Protein AF-A0A9Q1BW74-F1 (afdb_monomer)

Organism: Holothuria leucospilota (NCBI:txid206669)

Foldseek 3Di:
DPPVLVVLLLVLQCVLCVVLVHDSPDGLVNSQVVVVVVCVVPDPDDDDSVVGRDHSVVSSVVSVVVVVVVCVVVVQDPVNVVVVVPD

Structure (mmCIF, N/CA/C/O backbone):
data_AF-A0A9Q1BW74-F1
#
_entry.id   AF-A0A9Q1BW74-F1
#
loop_
_atom_site.group_PDB
_atom_site.id
_atom_site.type_symbol
_atom_site.label_atom_id
_atom_site.label_alt_id
_atom_site.label_comp_id
_atom_site.label_asym_id
_atom_site.label_entity_id
_atom_site.label_seq_id
_atom_site.pdbx_PDB_ins_code
_atom_site.Cartn_x
_atom_site.Cartn_y
_atom_site.Cartn_z
_atom_site.occupancy
_atom_site.B_iso_or_equiv
_atom_site.auth_seq_id
_atom_site.auth_comp_id
_atom_site.auth_asym_id
_atom_site.auth_atom_id
_atom_site.pdbx_PDB_model_num
ATOM 1 N N . MET A 1 1 ? 21.399 -0.882 -5.982 1.00 52.78 1 MET A N 1
ATOM 2 C CA . MET A 1 1 ? 20.389 -1.645 -5.206 1.00 52.78 1 MET A CA 1
ATOM 3 C C . MET A 1 1 ? 19.438 -0.790 -4.352 1.00 52.78 1 MET A C 1
ATOM 5 O O . MET A 1 1 ? 18.231 -0.931 -4.511 1.00 52.78 1 MET A O 1
ATOM 9 N N . GLU A 1 2 ? 19.908 0.068 -3.436 1.00 61.06 2 GLU A N 1
ATOM 10 C CA . GLU A 1 2 ? 18.999 0.722 -2.467 1.00 61.06 2 GLU A CA 1
ATOM 11 C C . GLU A 1 2 ? 18.172 1.869 -3.068 1.00 61.06 2 GLU A C 1
ATOM 13 O O . GLU A 1 2 ? 16.986 1.979 -2.771 1.00 61.06 2 GLU A O 1
ATOM 18 N N . ASP A 1 3 ? 18.743 2.674 -3.971 1.00 76.00 3 ASP A N 1
ATOM 19 C CA . ASP A 1 3 ? 18.139 3.956 -4.357 1.00 76.00 3 ASP A CA 1
ATOM 20 C C . ASP A 1 3 ? 16.821 3.830 -5.162 1.00 76.00 3 ASP A C 1
ATOM 22 O O . ASP A 1 3 ? 15.831 4.515 -4.901 1.00 76.00 3 ASP A O 1
ATOM 26 N N . LEU A 1 4 ? 16.745 2.912 -6.128 1.00 77.19 4 LEU A N 1
ATOM 27 C CA . LEU A 1 4 ? 15.530 2.755 -6.934 1.00 77.19 4 LEU A CA 1
ATOM 28 C C . LEU A 1 4 ? 14.394 2.093 -6.142 1.00 77.19 4 LEU A C 1
ATOM 30 O O . LEU A 1 4 ? 13.235 2.511 -6.231 1.00 77.19 4 LEU A O 1
ATOM 34 N N . GLN A 1 5 ? 14.727 1.089 -5.327 1.00 73.06 5 GLN A N 1
ATOM 35 C CA . GLN A 1 5 ? 13.759 0.449 -4.441 1.00 73.06 5 GLN A CA 1
ATOM 36 C C . GLN A 1 5 ? 13.243 1.421 -3.379 1.00 73.06 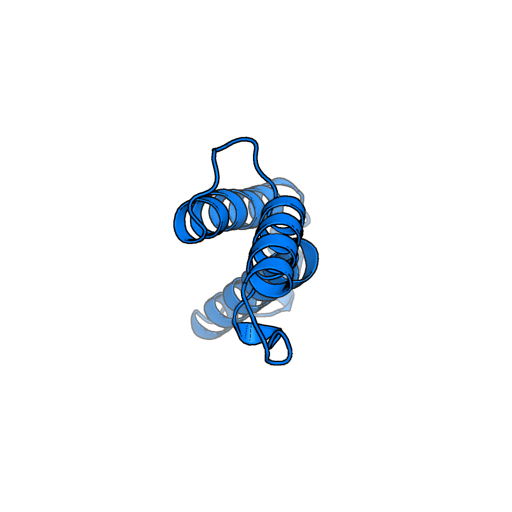5 GLN A C 1
ATOM 38 O O . GLN A 1 5 ? 12.050 1.386 -3.067 1.00 73.06 5 GLN A O 1
ATOM 43 N N . TRP A 1 6 ? 14.096 2.312 -2.859 1.00 76.25 6 TRP A N 1
ATOM 44 C CA . TRP A 1 6 ? 13.673 3.369 -1.941 1.00 76.25 6 TRP A CA 1
ATOM 45 C C . TRP A 1 6 ? 12.685 4.317 -2.626 1.00 76.25 6 TRP A C 1
ATOM 47 O O . TRP A 1 6 ? 11.609 4.533 -2.079 1.00 76.25 6 TRP A O 1
ATOM 57 N N . LYS A 1 7 ? 12.973 4.792 -3.846 1.00 84.94 7 LYS A N 1
ATOM 58 C CA . LYS A 1 7 ? 12.090 5.710 -4.594 1.00 84.94 7 LYS A CA 1
ATOM 59 C C . LYS A 1 7 ? 10.721 5.103 -4.884 1.00 84.94 7 LYS A C 1
ATOM 61 O O . LYS A 1 7 ? 9.698 5.741 -4.634 1.00 84.94 7 LYS A O 1
ATOM 66 N N . ILE A 1 8 ? 10.685 3.856 -5.362 1.00 85.62 8 ILE A N 1
ATOM 67 C CA . ILE A 1 8 ? 9.428 3.117 -5.569 1.00 85.62 8 ILE A CA 1
ATOM 68 C C . ILE A 1 8 ? 8.700 2.952 -4.233 1.00 85.62 8 ILE A C 1
ATOM 70 O O . ILE A 1 8 ? 7.481 3.115 -4.158 1.00 85.62 8 ILE A O 1
ATOM 74 N N . SER A 1 9 ? 9.439 2.643 -3.167 1.00 84.56 9 SER A N 1
ATOM 75 C CA . SER A 1 9 ? 8.854 2.418 -1.852 1.00 84.56 9 SER A CA 1
ATOM 76 C C . SER A 1 9 ? 8.283 3.684 -1.223 1.00 84.56 9 SER A C 1
ATOM 78 O O . SER A 1 9 ? 7.207 3.631 -0.626 1.00 84.56 9 SER A O 1
ATOM 80 N N . GLU A 1 10 ? 8.963 4.808 -1.386 1.00 85.94 10 GLU A N 1
ATOM 81 C CA . GLU A 1 10 ? 8.571 6.087 -0.816 1.00 85.94 10 GLU A CA 1
ATOM 82 C C . GLU A 1 10 ? 7.428 6.728 -1.596 1.00 85.94 10 GLU A C 1
ATOM 84 O O . GLU A 1 10 ? 6.422 7.109 -0.999 1.00 85.94 10 GLU A O 1
ATOM 89 N N . GLY A 1 11 ? 7.510 6.750 -2.931 1.00 87.19 11 GLY A N 1
ATOM 90 C CA . GLY A 1 11 ? 6.414 7.234 -3.773 1.00 87.19 11 GLY A CA 1
ATOM 91 C C . GLY A 1 11 ? 5.122 6.449 -3.527 1.00 87.19 11 GLY A C 1
ATOM 92 O O . GLY A 1 11 ? 4.054 7.034 -3.343 1.00 87.19 11 GLY A O 1
ATOM 93 N N . ARG A 1 12 ? 5.230 5.117 -3.405 1.00 90.69 12 ARG A N 1
ATOM 94 C CA . ARG A 1 12 ? 4.121 4.253 -2.978 1.00 90.69 12 ARG A CA 1
ATOM 95 C C . ARG A 1 12 ? 3.575 4.667 -1.614 1.00 90.69 12 ARG A C 1
ATOM 97 O O . ARG A 1 12 ? 2.359 4.773 -1.456 1.00 90.69 12 ARG A O 1
ATOM 104 N N . ARG A 1 13 ? 4.451 4.819 -0.615 1.00 90.75 13 ARG A N 1
ATOM 105 C CA . ARG A 1 13 ? 4.058 5.133 0.764 1.00 90.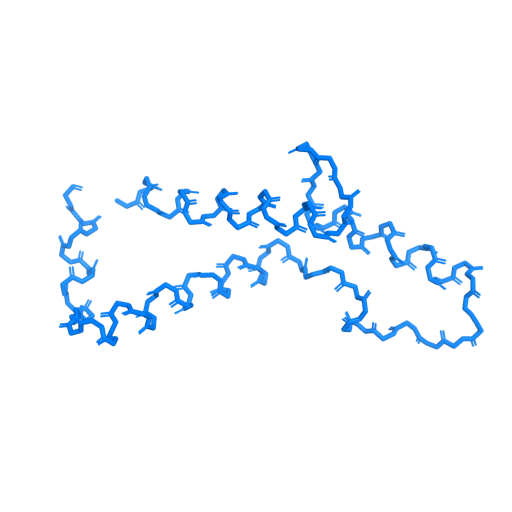75 13 ARG A CA 1
ATOM 106 C C . ARG A 1 13 ? 3.263 6.436 0.805 1.00 90.75 13 ARG A C 1
ATOM 108 O O . ARG A 1 13 ? 2.145 6.424 1.307 1.00 90.75 13 ARG A O 1
ATOM 115 N N . ILE A 1 14 ? 3.793 7.510 0.220 1.00 91.38 14 ILE A N 1
ATOM 116 C CA . ILE A 1 14 ? 3.154 8.834 0.192 1.00 91.38 14 ILE A CA 1
ATOM 117 C C . ILE A 1 14 ? 1.793 8.780 -0.516 1.00 91.38 14 ILE A C 1
ATOM 119 O O . ILE A 1 14 ? 0.803 9.302 0.006 1.00 91.38 14 ILE A O 1
ATOM 123 N N . GLY A 1 15 ? 1.724 8.115 -1.675 1.00 93.56 15 GLY A N 1
ATOM 124 C CA . GLY A 1 15 ? 0.490 8.005 -2.455 1.00 93.56 15 GLY A CA 1
ATOM 125 C C . GLY A 1 15 ? -0.613 7.247 -1.714 1.00 93.56 15 GLY A C 1
ATOM 126 O O . GLY A 1 15 ? -1.743 7.725 -1.622 1.00 93.56 15 GLY A O 1
ATOM 127 N N . LEU A 1 16 ? -0.288 6.087 -1.133 1.00 94.88 16 LEU A N 1
ATOM 128 C CA . LEU A 1 16 ? -1.268 5.283 -0.401 1.00 94.88 16 LEU A CA 1
ATOM 129 C C . LEU A 1 16 ? -1.688 5.939 0.918 1.00 94.88 16 LEU A C 1
ATOM 131 O O . LEU A 1 16 ? -2.871 5.927 1.240 1.00 94.88 16 LEU A O 1
ATOM 135 N N . VAL A 1 17 ? -0.762 6.545 1.663 1.00 95.62 17 VAL A N 1
ATOM 136 C CA . VAL A 1 17 ? -1.097 7.282 2.892 1.00 95.62 17 VAL A CA 1
ATOM 137 C C . VAL A 1 17 ? -2.082 8.413 2.589 1.00 95.62 17 VAL A C 1
ATOM 139 O O . VAL A 1 17 ? -3.117 8.503 3.244 1.00 95.62 17 VAL A O 1
ATOM 142 N N . SER A 1 18 ? -1.834 9.192 1.531 1.00 94.75 18 SER A N 1
ATOM 143 C CA . SER A 1 18 ? -2.750 10.248 1.075 1.00 94.75 18 SER A CA 1
ATOM 144 C C . SER A 1 18 ? -4.126 9.698 0.676 1.00 94.75 18 SER A C 1
ATOM 146 O O . SER A 1 18 ? -5.153 10.243 1.080 1.00 94.75 18 SER A O 1
ATOM 148 N N . LEU A 1 19 ? -4.167 8.582 -0.065 1.00 94.50 19 LEU A N 1
ATOM 149 C CA . LEU A 1 19 ? -5.413 7.922 -0.479 1.00 94.50 19 LEU A CA 1
ATOM 150 C C . LEU A 1 19 ? -6.269 7.491 0.722 1.00 94.50 19 LEU A C 1
ATOM 152 O O . LEU A 1 19 ? -7.495 7.609 0.693 1.00 94.50 19 LEU A O 1
ATOM 156 N N . TYR A 1 20 ? -5.623 7.026 1.791 1.00 93.75 20 TYR A N 1
ATOM 157 C CA . TYR A 1 20 ? -6.278 6.632 3.037 1.00 93.75 20 TYR A CA 1
ATOM 158 C C . TYR A 1 20 ? -6.401 7.776 4.054 1.00 93.75 20 TYR A C 1
ATOM 160 O O . TYR A 1 20 ? -6.680 7.517 5.223 1.00 93.75 20 TYR A O 1
ATOM 168 N N . LYS A 1 21 ? -6.271 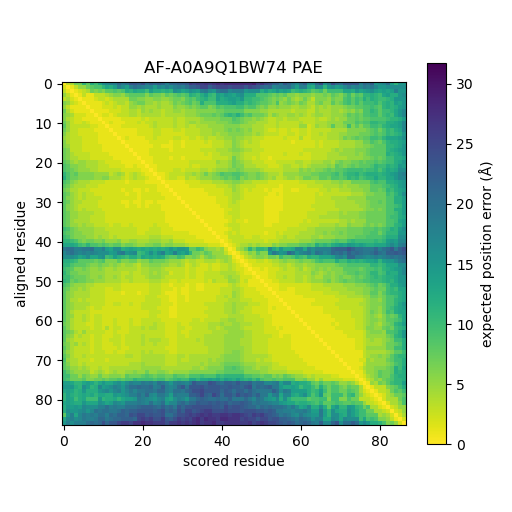9.033 3.603 1.00 94.31 21 LYS A N 1
ATOM 169 C CA . LYS A 1 21 ? -6.437 10.258 4.406 1.00 94.31 21 LYS A CA 1
ATOM 170 C C . LYS A 1 21 ? -5.478 10.365 5.600 1.00 94.31 21 LYS A C 1
ATOM 172 O O . LYS A 1 21 ? -5.805 11.019 6.587 1.00 94.31 21 LYS A O 1
ATOM 177 N N . GLY A 1 22 ? -4.317 9.723 5.517 1.00 94.12 22 GLY A N 1
ATOM 178 C CA . GLY A 1 22 ? -3.247 9.859 6.498 1.00 94.12 22 GLY A CA 1
ATOM 179 C C . GLY A 1 22 ? -2.347 11.065 6.227 1.00 94.12 22 GLY A C 1
ATOM 180 O O . GLY A 1 22 ? -2.345 11.645 5.141 1.00 94.12 22 GLY A O 1
ATOM 181 N N . SER A 1 23 ? -1.557 11.420 7.233 1.00 93.62 23 SER A N 1
ATOM 182 C CA . SER A 1 23 ? -0.547 12.481 7.194 1.00 93.62 23 SER A CA 1
ATOM 183 C C . SER A 1 23 ? 0.818 11.944 6.756 1.00 93.62 23 SER A C 1
ATOM 185 O O . SER A 1 23 ? 1.079 10.751 6.845 1.00 93.62 23 SER A O 1
ATOM 187 N N . ALA A 1 24 ? 1.745 12.814 6.341 1.00 84.00 24 ALA A N 1
ATOM 188 C CA . ALA A 1 24 ? 3.054 12.406 5.807 1.00 84.00 24 ALA A CA 1
ATOM 189 C C . ALA A 1 24 ? 3.885 11.488 6.735 1.00 84.00 24 ALA A C 1
ATOM 191 O O . ALA A 1 24 ? 4.683 10.692 6.236 1.00 84.00 24 ALA A O 1
ATOM 192 N N . GLY A 1 25 ? 3.686 11.581 8.055 1.00 89.12 25 GLY A N 1
ATOM 193 C CA . GLY A 1 25 ? 4.328 10.726 9.063 1.00 89.12 25 GLY A CA 1
ATOM 194 C C . GLY A 1 25 ? 3.593 9.417 9.370 1.00 89.12 25 GLY A C 1
ATOM 195 O O . GLY A 1 25 ? 4.105 8.603 10.135 1.00 89.12 25 GLY A O 1
ATOM 196 N N . ASP A 1 26 ? 2.411 9.193 8.796 1.00 94.81 26 ASP A N 1
ATOM 197 C CA . ASP A 1 26 ? 1.646 7.976 9.038 1.00 94.81 26 ASP A CA 1
ATOM 198 C C . ASP A 1 26 ? 2.187 6.790 8.238 1.00 94.81 26 ASP A C 1
ATOM 200 O O . ASP A 1 26 ? 2.763 6.910 7.148 1.00 94.81 26 ASP A O 1
ATOM 204 N N . THR A 1 27 ? 1.961 5.604 8.797 1.00 94.56 27 THR A N 1
ATOM 205 C CA . THR A 1 27 ? 2.230 4.323 8.148 1.00 94.56 27 THR A CA 1
ATOM 206 C C . THR A 1 27 ? 0.922 3.665 7.739 1.00 94.56 27 THR A C 1
ATOM 208 O O . THR A 1 27 ? -0.129 3.883 8.346 1.00 94.56 27 THR A O 1
ATOM 211 N N . LEU A 1 28 ? 0.980 2.807 6.720 1.00 95.75 28 LEU A N 1
ATOM 212 C CA . LEU A 1 28 ? -0.201 2.062 6.289 1.00 95.75 28 LEU A CA 1
ATOM 213 C C . LEU A 1 28 ? -0.710 1.119 7.381 1.00 95.75 28 LEU A C 1
ATOM 215 O O . LEU A 1 28 ? -1.916 0.938 7.503 1.00 95.75 28 LEU A O 1
ATOM 219 N N . ASP A 1 29 ? 0.181 0.581 8.216 1.00 96.56 29 ASP A N 1
ATOM 220 C CA . ASP A 1 29 ? -0.201 -0.298 9.323 1.00 96.56 29 ASP A CA 1
ATOM 221 C C . ASP A 1 29 ? -0.954 0.465 10.423 1.00 96.56 29 ASP A C 1
ATOM 223 O O . ASP A 1 29 ? -1.969 -0.027 10.922 1.00 96.56 29 ASP A O 1
ATOM 227 N N . LYS A 1 30 ? -0.527 1.698 10.739 1.00 95.94 30 LYS A N 1
ATOM 228 C CA . LYS A 1 30 ? -1.251 2.589 11.658 1.00 95.94 30 LYS A CA 1
ATOM 229 C C . LYS A 1 30 ? -2.650 2.900 11.122 1.00 95.94 30 LYS A C 1
ATOM 231 O O . LYS A 1 30 ? -3.635 2.648 11.811 1.00 95.94 30 LYS A O 1
ATOM 236 N N . LEU A 1 31 ? -2.746 3.357 9.872 1.00 96.62 31 LEU A N 1
ATOM 237 C CA . LEU A 1 31 ? -4.032 3.671 9.236 1.00 96.62 31 LEU A CA 1
ATOM 238 C C . LEU A 1 31 ? -4.939 2.436 9.147 1.00 96.62 31 LEU A C 1
ATOM 240 O O . LEU A 1 31 ? -6.157 2.532 9.308 1.00 96.62 31 LEU A O 1
ATOM 244 N N . ARG A 1 32 ? -4.356 1.254 8.907 1.00 96.81 32 ARG A N 1
ATOM 245 C CA . ARG A 1 32 ? -5.084 -0.018 8.882 1.00 96.81 32 ARG A CA 1
ATOM 246 C C . ARG A 1 32 ? -5.705 -0.329 10.238 1.00 96.81 32 ARG A C 1
ATOM 248 O O . ARG A 1 32 ? -6.878 -0.706 10.281 1.00 96.81 32 ARG A O 1
ATOM 255 N N . LEU A 1 33 ? -4.946 -0.154 11.319 1.00 96.00 33 LEU A N 1
ATOM 256 C CA . LEU A 1 33 ? -5.425 -0.366 12.682 1.00 96.00 33 LEU A CA 1
ATOM 257 C C . LEU A 1 33 ? -6.533 0.625 13.053 1.00 96.00 33 LEU A C 1
ATOM 259 O O . LEU A 1 33 ? -7.596 0.200 13.500 1.00 96.00 33 LEU A O 1
ATOM 263 N N . GLU A 1 34 ? -6.326 1.919 12.810 1.00 95.00 34 GLU A N 1
ATOM 264 C CA . GLU A 1 34 ? -7.321 2.960 13.100 1.00 95.00 34 GLU A CA 1
ATOM 265 C C . GLU A 1 34 ? -8.630 2.697 12.349 1.00 95.00 34 GLU A C 1
ATOM 267 O O . GLU A 1 34 ? -9.721 2.742 12.924 1.00 95.00 34 GLU A O 1
ATOM 272 N N . ARG A 1 35 ? -8.536 2.333 11.063 1.00 94.44 35 ARG A N 1
ATOM 273 C CA . ARG A 1 35 ? -9.713 2.013 10.252 1.00 94.44 35 ARG A CA 1
ATOM 274 C C . ARG A 1 35 ? -10.438 0.765 10.745 1.00 94.44 35 ARG A C 1
ATOM 276 O O . ARG A 1 35 ? -11.670 0.723 10.707 1.00 94.44 35 ARG A O 1
ATOM 283 N N . PHE A 1 36 ? -9.692 -0.243 11.191 1.00 95.19 36 PHE A N 1
ATOM 284 C CA . PHE A 1 36 ? -10.259 -1.446 11.787 1.00 95.19 36 PHE A CA 1
ATOM 285 C C . PHE A 1 36 ? -11.007 -1.115 13.081 1.00 95.19 36 PHE A C 1
ATOM 287 O O . PHE A 1 36 ? -12.180 -1.460 13.194 1.00 95.19 36 PHE A O 1
ATOM 294 N N . GLN A 1 37 ? -10.383 -0.376 14.000 1.00 94.81 37 GLN A N 1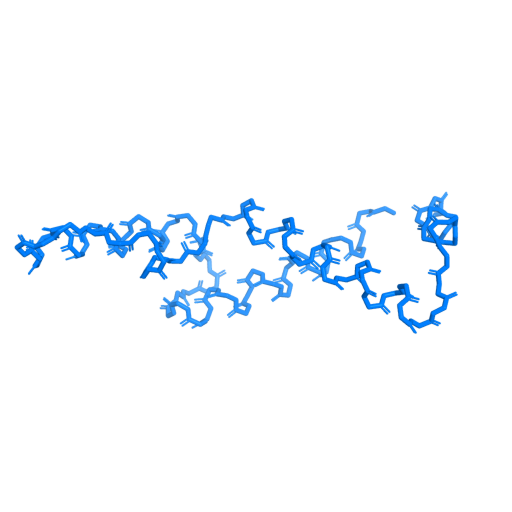
ATOM 295 C CA . GLN A 1 37 ? -10.994 0.037 15.267 1.00 94.81 37 GLN A CA 1
ATOM 296 C C . GLN A 1 37 ? -12.280 0.842 15.048 1.00 94.81 37 GLN A C 1
ATOM 298 O O . GLN A 1 37 ? -13.309 0.527 15.643 1.00 94.81 37 GLN A O 1
ATOM 303 N N . GLN A 1 38 ? -12.263 1.816 14.132 1.00 92.56 38 GLN A N 1
ATOM 304 C CA . GLN A 1 38 ? -13.456 2.586 13.764 1.00 92.56 38 GLN A CA 1
ATOM 305 C C . GLN A 1 38 ? -14.591 1.694 13.253 1.00 92.56 38 GLN A C 1
ATOM 307 O O . GLN A 1 38 ? -15.747 1.872 13.637 1.00 92.56 38 GLN A O 1
ATOM 312 N N . LYS A 1 39 ? -14.279 0.730 12.377 1.00 92.06 39 LYS A N 1
ATOM 313 C CA . LYS A 1 39 ? -15.286 -0.185 11.829 1.00 92.06 39 LYS A CA 1
ATOM 314 C C . LYS A 1 39 ? -15.825 -1.140 12.886 1.00 92.06 39 LYS A C 1
ATOM 316 O O . LYS A 1 39 ? -17.026 -1.360 12.906 1.00 92.06 39 LYS A O 1
ATOM 321 N N . VAL A 1 40 ? -14.979 -1.675 13.763 1.00 92.88 40 VAL A N 1
ATOM 322 C CA . VAL A 1 40 ? -15.423 -2.541 14.867 1.00 92.88 40 VAL A CA 1
ATOM 323 C C . VAL A 1 40 ? -16.334 -1.777 15.828 1.00 92.88 40 VAL A C 1
ATOM 325 O O . VAL A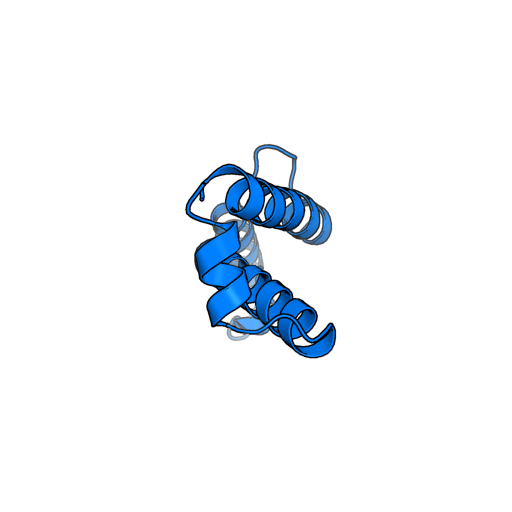 1 40 ? -17.352 -2.312 16.244 1.00 92.88 40 VAL A O 1
ATOM 328 N N . ALA A 1 41 ? -16.022 -0.514 16.125 1.00 92.56 41 ALA A N 1
ATOM 329 C CA . ALA A 1 41 ? -16.835 0.306 17.022 1.00 92.56 41 ALA A CA 1
ATOM 330 C C . ALA A 1 41 ? -18.215 0.681 16.446 1.00 92.56 41 ALA A C 1
ATOM 332 O O . ALA A 1 41 ? -19.128 0.985 17.206 1.00 92.56 41 ALA A O 1
ATOM 333 N N . THR A 1 42 ? -18.370 0.694 15.117 1.00 89.81 42 THR A N 1
ATOM 334 C CA . THR A 1 42 ? -19.579 1.205 14.438 1.00 89.81 42 THR A CA 1
ATOM 335 C C . THR A 1 42 ? -20.389 0.138 13.703 1.00 89.81 42 THR A C 1
ATOM 337 O O . THR A 1 42 ? -21.525 0.399 13.311 1.00 89.81 42 THR A O 1
ATOM 340 N N . SER A 1 43 ? -19.832 -1.053 13.483 1.00 82.69 43 SER A N 1
ATOM 341 C CA . SER A 1 43 ? -20.445 -2.093 12.655 1.00 82.69 43 SER A CA 1
ATOM 342 C C . SER A 1 43 ? -21.075 -3.194 13.497 1.00 82.69 43 SER A C 1
ATOM 344 O O . SER A 1 43 ? -20.439 -3.763 14.376 1.00 82.69 43 SER A O 1
ATOM 346 N N . VAL A 1 44 ? -22.296 -3.586 13.129 1.00 71.06 44 VAL A N 1
ATOM 347 C CA . VAL A 1 44 ? -22.956 -4.814 13.616 1.00 71.06 44 VAL A CA 1
ATOM 348 C C . VAL A 1 44 ? -22.504 -6.056 12.827 1.00 71.06 44 VAL A C 1
ATOM 350 O O . VAL A 1 44 ? -22.851 -7.184 13.160 1.00 71.06 44 VAL A O 1
ATOM 353 N N . SER A 1 45 ? -21.737 -5.850 11.751 1.00 83.00 45 SER A N 1
ATOM 354 C CA . SER A 1 45 ? -21.294 -6.879 10.803 1.00 83.00 45 SER A CA 1
ATOM 355 C C . SER A 1 45 ? -19.771 -7.045 10.785 1.00 83.00 45 SER A C 1
ATOM 357 O O . SER A 1 45 ? -19.025 -6.126 11.139 1.00 83.00 45 SER A O 1
ATOM 359 N N . CYS A 1 46 ? -19.304 -8.212 10.335 1.00 88.88 46 CYS A N 1
ATOM 360 C CA . CYS A 1 46 ? -17.882 -8.535 10.236 1.00 88.88 46 CYS A CA 1
ATOM 361 C C . CYS A 1 46 ? -17.108 -7.529 9.360 1.00 88.88 46 CYS A C 1
ATOM 363 O O . CYS A 1 46 ? -17.541 -7.150 8.267 1.00 88.88 46 CYS A O 1
ATOM 365 N N . VAL A 1 47 ? -15.924 -7.118 9.824 1.00 91.50 47 VAL A N 1
ATOM 366 C CA . VAL A 1 47 ? -15.047 -6.209 9.081 1.00 91.50 47 VAL A CA 1
ATOM 367 C C . VAL A 1 47 ? -14.371 -6.953 7.933 1.00 91.50 47 VAL A C 1
ATOM 369 O O . VAL A 1 47 ? -13.437 -7.724 8.127 1.00 91.50 47 VAL A O 1
ATOM 372 N N . ARG A 1 48 ? -14.820 -6.663 6.712 1.00 91.75 48 ARG A N 1
ATOM 373 C CA . ARG A 1 48 ? -14.219 -7.177 5.476 1.00 91.75 48 ARG A CA 1
ATOM 374 C C . ARG A 1 48 ? -12.800 -6.608 5.252 1.00 91.75 48 ARG A C 1
ATOM 376 O O . ARG A 1 48 ? -12.677 -5.376 5.182 1.00 91.75 48 ARG A O 1
ATOM 383 N N . PRO A 1 49 ? -11.749 -7.449 5.133 1.00 89.25 49 PRO A N 1
ATOM 384 C CA . PRO A 1 49 ? -10.352 -7.016 4.993 1.00 89.25 49 PRO A CA 1
ATOM 385 C C . PRO A 1 49 ? -10.059 -6.071 3.820 1.00 89.25 49 PRO A C 1
ATOM 387 O O . PRO A 1 49 ? -9.168 -5.232 3.929 1.00 89.25 49 PRO A O 1
ATOM 390 N N . GLU A 1 50 ? -10.803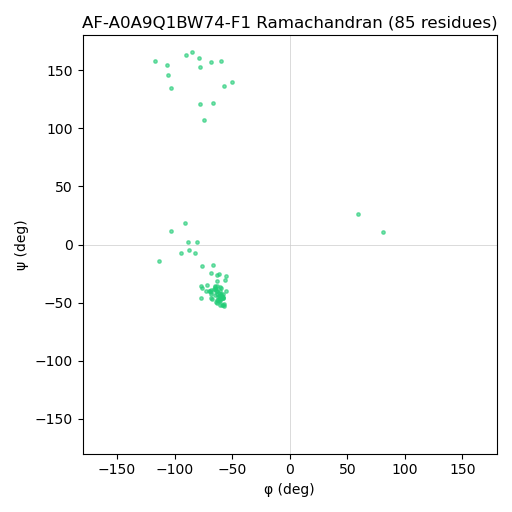 -6.184 2.722 1.00 90.81 50 GLU A N 1
ATOM 391 C CA . GLU A 1 50 ? -10.705 -5.360 1.510 1.00 90.81 50 GLU A CA 1
ATOM 392 C C . GLU A 1 50 ? -11.114 -3.897 1.726 1.00 90.81 50 GLU A C 1
ATOM 394 O O . GLU A 1 50 ? -10.752 -3.030 0.939 1.00 90.81 50 GLU A O 1
ATOM 399 N N . ASN A 1 51 ? -11.830 -3.597 2.814 1.00 89.25 51 ASN A N 1
ATOM 400 C CA . ASN A 1 51 ? -12.184 -2.225 3.184 1.00 89.25 51 ASN A CA 1
ATOM 401 C C . ASN A 1 51 ? -11.122 -1.537 4.054 1.00 89.25 51 ASN A C 1
ATOM 403 O O . ASN A 1 51 ? -11.352 -0.423 4.542 1.00 89.25 51 ASN A O 1
ATOM 407 N N . LEU A 1 52 ? -10.016 -2.224 4.335 1.00 93.88 52 LEU A N 1
ATOM 408 C CA . LEU A 1 52 ? -8.923 -1.722 5.150 1.00 93.88 52 LEU A CA 1
ATOM 409 C C . LEU A 1 52 ? -7.727 -1.359 4.255 1.00 93.88 52 LEU A C 1
ATOM 411 O O . LEU A 1 52 ? -7.462 -2.080 3.290 1.00 93.88 52 LEU A O 1
ATOM 415 N N . PRO A 1 53 ? -6.956 -0.312 4.601 1.00 95.50 53 PRO A N 1
ATOM 416 C CA . PRO A 1 53 ? -5.676 -0.021 3.956 1.00 95.50 53 PRO A CA 1
ATOM 417 C C . PRO A 1 53 ? -4.778 -1.263 3.897 1.00 95.50 53 PRO A C 1
ATOM 419 O O . PRO A 1 53 ? -4.748 -1.996 4.886 1.00 95.50 53 PRO A O 1
ATOM 422 N N . PRO A 1 54 ? -4.034 -1.534 2.807 1.00 95.62 54 PRO A N 1
ATOM 423 C CA . PRO A 1 54 ? -3.106 -2.665 2.758 1.00 95.62 54 PRO A CA 1
ATOM 424 C C . PRO A 1 54 ? -2.036 -2.534 3.849 1.00 95.62 54 PRO A C 1
ATOM 426 O O . PRO A 1 54 ? -1.752 -1.434 4.309 1.00 95.62 54 PRO A O 1
ATOM 429 N N . THR A 1 55 ? -1.408 -3.639 4.250 1.00 95.44 55 THR A N 1
ATOM 430 C CA . THR A 1 55 ? -0.232 -3.555 5.131 1.00 95.44 55 THR A CA 1
ATOM 431 C C . THR A 1 55 ? 0.952 -2.942 4.386 1.00 95.44 55 THR A C 1
ATOM 433 O O . THR A 1 55 ? 1.033 -3.026 3.153 1.00 95.44 55 THR A O 1
ATOM 436 N N . SER A 1 56 ? 1.907 -2.368 5.122 1.00 93.00 56 SER A N 1
ATOM 437 C CA . SER A 1 56 ? 3.112 -1.774 4.521 1.00 93.00 56 SER A CA 1
ATOM 438 C C . SER A 1 56 ? 3.871 -2.781 3.646 1.00 93.00 56 SER A C 1
ATOM 440 O O . SER A 1 56 ? 4.314 -2.445 2.545 1.00 93.00 56 SER A O 1
ATOM 442 N N . SER A 1 57 ? 3.959 -4.038 4.092 1.00 91.94 57 SER A N 1
ATOM 443 C CA . SER A 1 57 ? 4.607 -5.128 3.355 1.00 91.94 57 SER A CA 1
ATOM 444 C C . SER A 1 57 ? 3.852 -5.507 2.082 1.00 91.94 57 SER A C 1
ATOM 446 O O . SER A 1 57 ? 4.466 -5.606 1.022 1.00 91.94 57 SER A O 1
ATOM 448 N N . ALA A 1 58 ? 2.526 -5.676 2.152 1.00 93.31 58 ALA A N 1
ATOM 449 C CA . ALA A 1 58 ? 1.718 -6.021 0.981 1.00 93.31 58 ALA A CA 1
ATOM 450 C C . ALA A 1 58 ? 1.815 -4.933 -0.095 1.00 93.31 58 ALA A C 1
ATOM 452 O O . ALA A 1 58 ? 2.048 -5.232 -1.266 1.00 93.31 58 ALA A O 1
ATOM 453 N N . ALA A 1 59 ? 1.730 -3.667 0.320 1.00 93.06 59 ALA A N 1
ATOM 454 C CA . ALA A 1 59 ? 1.942 -2.535 -0.565 1.00 93.06 59 ALA A CA 1
ATOM 455 C C . ALA A 1 59 ? 3.345 -2.586 -1.201 1.00 93.06 59 ALA A C 1
ATOM 457 O O . ALA A 1 59 ? 3.478 -2.417 -2.413 1.00 93.06 59 ALA A O 1
ATOM 458 N N . LYS A 1 60 ? 4.395 -2.856 -0.410 1.00 90.75 60 LYS A N 1
ATOM 459 C CA . LYS A 1 60 ? 5.777 -2.936 -0.906 1.00 90.75 60 LYS A CA 1
ATOM 460 C C . LYS A 1 60 ? 5.968 -3.992 -1.981 1.00 90.75 60 LYS A C 1
ATOM 462 O O . LYS A 1 60 ? 6.486 -3.665 -3.048 1.00 90.75 60 LYS A O 1
ATOM 467 N N . PHE A 1 61 ? 5.535 -5.219 -1.718 1.00 91.06 61 PHE A N 1
ATOM 468 C CA . PHE A 1 61 ? 5.660 -6.300 -2.690 1.00 91.06 61 PHE A CA 1
ATOM 469 C C . PHE A 1 61 ? 4.831 -6.035 -3.944 1.00 91.06 61 PHE A C 1
ATOM 471 O O . PHE A 1 61 ? 5.324 -6.249 -5.048 1.00 91.06 61 PHE A O 1
ATOM 478 N N . HIS A 1 62 ? 3.619 -5.495 -3.791 1.00 92.12 62 HIS A N 1
ATOM 479 C CA . HIS A 1 62 ? 2.774 -5.160 -4.931 1.00 92.12 62 HIS A CA 1
ATOM 480 C C . HIS A 1 62 ? 3.425 -4.114 -5.847 1.00 92.12 62 HIS A C 1
ATOM 482 O O . HIS A 1 62 ? 3.517 -4.333 -7.052 1.00 92.12 62 HIS A O 1
ATOM 488 N N . SER A 1 63 ? 3.943 -3.010 -5.300 1.00 90.62 63 SER A N 1
ATOM 489 C CA . SER A 1 63 ? 4.596 -1.978 -6.119 1.00 90.62 63 SER A CA 1
ATOM 490 C C . SER A 1 63 ? 5.855 -2.479 -6.819 1.00 90.62 63 SER A C 1
ATOM 492 O O . SER A 1 63 ? 6.087 -2.123 -7.972 1.00 90.62 63 SER A O 1
ATOM 494 N N . LEU A 1 64 ? 6.647 -3.323 -6.152 1.00 89.12 64 LEU A N 1
ATOM 495 C CA . LEU A 1 64 ? 7.827 -3.928 -6.764 1.00 89.12 64 LEU A CA 1
ATOM 496 C C . LEU A 1 64 ? 7.437 -4.865 -7.914 1.00 89.12 64 LEU A C 1
ATOM 498 O O . LEU A 1 64 ? 8.029 -4.812 -8.989 1.00 89.12 64 LEU A O 1
ATOM 502 N N . HIS A 1 65 ? 6.399 -5.677 -7.712 1.00 90.69 65 HIS A N 1
ATOM 503 C CA . HIS A 1 65 ? 5.881 -6.569 -8.742 1.00 90.69 65 HIS A CA 1
ATOM 504 C C . HIS A 1 65 ? 5.384 -5.794 -9.969 1.00 90.69 65 HIS A C 1
ATOM 506 O O . HIS A 1 65 ? 5.779 -6.106 -11.090 1.00 90.69 65 HIS A O 1
ATOM 512 N N . VAL A 1 66 ? 4.575 -4.746 -9.767 1.00 91.81 66 VAL A N 1
ATOM 513 C CA . VAL A 1 66 ? 4.081 -3.885 -10.857 1.00 91.81 66 VAL A CA 1
ATOM 514 C C . VAL A 1 66 ? 5.240 -3.223 -11.599 1.00 91.81 66 VAL A C 1
ATOM 516 O O . VAL A 1 66 ? 5.243 -3.201 -12.828 1.00 91.81 66 VAL A O 1
ATOM 519 N N . TYR A 1 67 ? 6.250 -2.730 -10.877 1.00 89.56 67 TYR A N 1
ATOM 520 C CA . TYR A 1 67 ? 7.447 -2.175 -11.501 1.00 89.56 67 TYR A CA 1
ATOM 521 C C . TYR A 1 67 ? 8.124 -3.201 -12.419 1.00 89.56 67 TYR A C 1
ATOM 523 O O . TYR A 1 67 ? 8.316 -2.918 -13.600 1.00 89.56 67 TYR A O 1
ATOM 531 N N . HIS A 1 68 ? 8.427 -4.402 -11.918 1.00 88.44 68 HIS A N 1
ATOM 532 C CA . HIS A 1 68 ? 9.059 -5.446 -12.726 1.00 88.44 68 HIS A CA 1
ATOM 533 C C . HIS A 1 68 ? 8.204 -5.852 -13.928 1.00 88.44 68 HIS A C 1
ATOM 535 O O . HIS A 1 68 ? 8.734 -6.016 -15.023 1.00 88.44 68 HIS A O 1
ATOM 541 N N . GLN A 1 69 ? 6.887 -5.951 -13.755 1.00 93.00 69 GLN A N 1
ATOM 542 C CA . GLN A 1 69 ? 5.968 -6.260 -14.844 1.00 93.00 69 GLN A CA 1
ATOM 543 C C . GLN A 1 69 ? 6.024 -5.206 -15.960 1.00 93.00 69 GLN A C 1
ATOM 545 O O . GLN A 1 69 ? 6.116 -5.557 -17.135 1.00 93.00 69 GLN A O 1
ATOM 550 N N . VAL A 1 70 ? 6.054 -3.917 -15.608 1.00 92.31 70 VAL A N 1
ATOM 551 C CA . VAL A 1 70 ? 6.203 -2.822 -16.581 1.00 92.31 70 VAL A CA 1
ATOM 552 C C . VAL A 1 70 ? 7.565 -2.865 -17.278 1.00 92.31 70 VAL A C 1
ATOM 554 O O . VAL A 1 70 ? 7.641 -2.597 -18.474 1.00 92.31 70 VAL A O 1
ATOM 557 N N . GLN A 1 71 ? 8.640 -3.209 -16.565 1.00 89.31 71 GLN A N 1
ATOM 558 C CA . GLN A 1 71 ? 9.969 -3.361 -17.170 1.00 89.31 71 GLN A CA 1
ATOM 559 C C . GLN A 1 71 ? 9.989 -4.487 -18.210 1.00 89.31 71 GLN A C 1
ATOM 561 O O . GLN A 1 71 ? 10.488 -4.287 -19.316 1.00 89.31 71 GLN A O 1
ATOM 566 N N . VAL A 1 72 ? 9.355 -5.623 -17.906 1.00 90.75 72 VAL A N 1
ATOM 567 C CA . VAL A 1 72 ? 9.200 -6.732 -18.859 1.00 90.75 72 VAL A CA 1
ATOM 568 C C . VAL A 1 72 ? 8.430 -6.287 -20.104 1.00 90.75 72 VAL A C 1
ATOM 570 O O . VAL A 1 72 ? 8.858 -6.570 -21.219 1.00 90.75 72 VAL A O 1
ATOM 573 N N . TRP A 1 73 ? 7.336 -5.533 -19.951 1.00 93.00 73 TRP A N 1
ATOM 574 C CA . TRP A 1 73 ? 6.588 -4.993 -21.097 1.00 93.00 73 TRP A CA 1
ATOM 575 C C . TRP A 1 73 ? 7.390 -4.008 -21.950 1.00 93.00 73 TRP A C 1
ATOM 577 O O . TRP A 1 73 ? 7.134 -3.881 -23.143 1.00 93.00 73 TRP A O 1
ATOM 587 N N . LYS A 1 74 ? 8.379 -3.333 -21.359 1.00 92.25 74 LYS A N 1
ATOM 588 C CA . LYS A 1 74 ? 9.322 -2.463 -22.073 1.00 92.25 74 LYS A CA 1
ATOM 589 C C . LYS A 1 7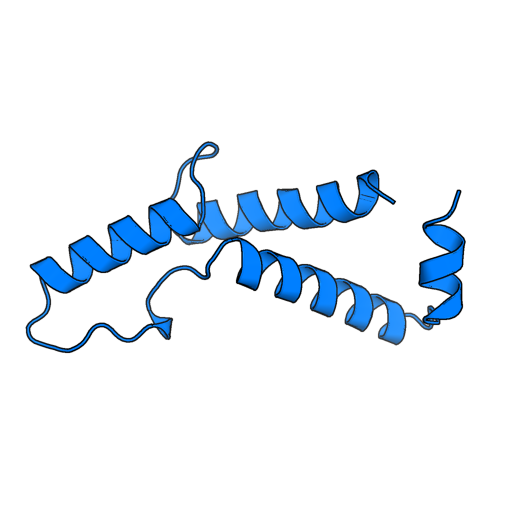4 ? 10.460 -3.230 -22.758 1.00 92.25 74 LYS A C 1
ATOM 591 O O . LYS A 1 74 ? 11.331 -2.597 -23.345 1.00 92.25 74 LYS A O 1
ATOM 596 N N . GLY A 1 75 ? 10.463 -4.562 -22.686 1.00 90.75 75 GLY A N 1
ATOM 597 C CA . GLY A 1 75 ? 11.502 -5.409 -23.271 1.00 90.75 75 GLY A CA 1
ATOM 598 C C . GLY A 1 75 ? 12.762 -5.537 -22.414 1.00 90.75 75 GLY A C 1
ATOM 599 O O . GLY A 1 75 ? 13.755 -6.073 -22.892 1.00 90.75 75 GLY A O 1
ATOM 600 N N . VAL A 1 76 ? 12.742 -5.072 -21.159 1.00 87.38 76 VAL A N 1
ATOM 601 C CA . VAL A 1 76 ? 13.864 -5.254 -20.229 1.00 87.38 76 VAL A CA 1
ATOM 602 C C . VAL A 1 76 ? 13.818 -6.681 -19.694 1.00 87.38 76 VAL A C 1
ATOM 604 O O . VAL A 1 76 ? 12.824 -7.097 -19.090 1.00 87.38 76 VAL A O 1
ATOM 607 N N . THR A 1 77 ? 14.885 -7.450 -19.911 1.00 78.06 77 THR A N 1
ATOM 608 C CA . THR A 1 77 ? 14.921 -8.839 -19.451 1.00 78.06 77 THR A CA 1
ATOM 609 C C . THR A 1 77 ? 15.227 -8.919 -17.957 1.00 78.06 77 THR A C 1
ATOM 611 O O . THR A 1 77 ? 15.773 -8.003 -17.339 1.00 78.06 77 THR A O 1
ATOM 614 N N . THR A 1 78 ? 14.902 -10.054 -1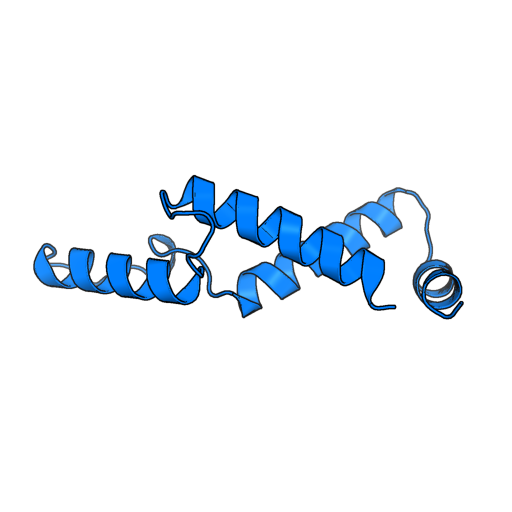7.338 1.00 68.00 78 THR A N 1
ATOM 615 C CA . THR A 1 78 ? 15.228 -10.292 -15.925 1.00 68.00 78 THR A CA 1
ATOM 616 C C . THR A 1 78 ? 16.741 -10.271 -15.667 1.00 68.00 78 THR A C 1
ATOM 618 O O . THR A 1 78 ? 17.151 -9.950 -14.552 1.00 68.00 78 THR A O 1
ATOM 621 N N . LEU A 1 79 ? 17.573 -10.571 -16.677 1.00 66.69 79 LEU A N 1
ATOM 622 C CA . LEU A 1 79 ? 19.025 -10.393 -16.583 1.00 66.69 79 LEU A CA 1
ATOM 623 C C . LEU A 1 79 ? 19.396 -8.908 -16.522 1.00 66.69 79 LEU A C 1
ATOM 625 O O . LEU A 1 79 ? 20.160 -8.523 -15.641 1.00 66.69 79 LEU A O 1
ATOM 629 N N . ASP A 1 80 ? 18.814 -8.071 -17.381 1.00 66.00 80 ASP A N 1
ATOM 630 C CA . ASP A 1 80 ? 19.119 -6.633 -17.442 1.00 66.00 80 ASP A CA 1
ATOM 631 C C . ASP A 1 80 ? 18.744 -5.904 -16.146 1.00 66.00 80 ASP A C 1
ATOM 633 O O . ASP A 1 80 ? 19.472 -5.022 -15.686 1.00 66.00 80 ASP A O 1
ATOM 637 N N . LEU A 1 81 ? 17.645 -6.321 -15.508 1.00 64.19 81 LEU A N 1
ATOM 638 C CA . LEU A 1 81 ? 17.232 -5.800 -14.202 1.00 64.19 81 LEU A 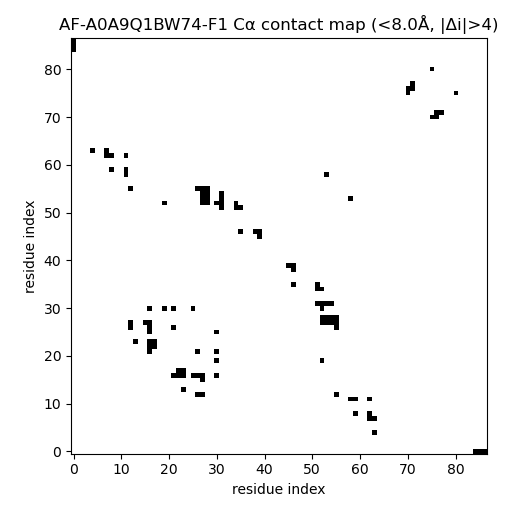CA 1
ATOM 639 C C . LEU A 1 81 ? 18.226 -6.149 -13.093 1.00 64.19 81 LEU A C 1
ATOM 641 O O . LEU A 1 81 ? 18.449 -5.332 -12.210 1.00 64.19 81 LEU A O 1
ATOM 645 N N . ARG A 1 82 ? 18.854 -7.330 -13.142 1.00 65.00 82 ARG A N 1
ATOM 646 C CA . ARG A 1 82 ? 19.887 -7.726 -12.169 1.00 65.00 82 ARG A CA 1
ATOM 647 C C . ARG A 1 82 ? 21.233 -7.057 -12.446 1.00 65.00 82 ARG A C 1
ATOM 649 O O . ARG A 1 82 ? 21.930 -6.704 -11.501 1.00 65.00 82 ARG A O 1
ATOM 656 N N . TYR A 1 83 ? 21.586 -6.866 -13.718 1.00 55.44 83 TYR A N 1
ATOM 657 C CA . TYR A 1 83 ? 22.836 -6.218 -14.132 1.00 55.44 83 TYR A CA 1
ATOM 658 C C . TYR A 1 83 ? 22.842 -4.706 -13.877 1.00 55.44 83 TYR A C 1
ATOM 660 O O . TYR A 1 83 ? 23.877 -4.153 -13.513 1.00 55.44 83 TYR A O 1
ATOM 668 N N . SER A 1 84 ? 21.694 -4.043 -14.019 1.00 57.81 84 SER A N 1
ATOM 669 C CA . SER A 1 84 ? 21.562 -2.601 -13.762 1.00 57.81 84 SER A CA 1
ATOM 670 C C . SER A 1 84 ? 21.528 -2.254 -12.266 1.00 57.81 84 SER A C 1
ATOM 672 O O . SER A 1 84 ? 21.779 -1.109 -11.905 1.00 57.81 84 SER A O 1
ATOM 674 N N . ASP A 1 85 ? 21.236 -3.227 -11.395 1.00 55.47 85 ASP A N 1
ATOM 675 C CA . ASP A 1 85 ? 21.118 -3.045 -9.937 1.00 55.47 85 ASP A CA 1
ATOM 676 C C . ASP A 1 85 ? 22.411 -3.346 -9.149 1.00 55.47 85 ASP A C 1
ATOM 678 O O . ASP A 1 85 ? 22.459 -3.105 -7.934 1.00 55.47 85 ASP A O 1
ATOM 682 N N . GLY A 1 86 ? 23.433 -3.883 -9.832 1.00 51.06 86 GLY A N 1
ATOM 683 C CA . GLY A 1 86 ? 24.712 -4.342 -9.271 1.00 51.06 86 GLY A CA 1
ATOM 684 C C . GLY A 1 86 ? 25.916 -3.414 -9.493 1.00 51.06 86 GLY A C 1
ATOM 685 O O . GLY A 1 86 ? 27.042 -3.844 -9.251 1.00 51.06 86 GLY A O 1
ATOM 686 N N . LYS A 1 87 ? 25.698 -2.178 -9.957 1.00 40.41 87 LYS A N 1
ATOM 687 C CA . LYS A 1 87 ? 26.704 -1.103 -9.978 1.00 40.41 87 LYS A CA 1
ATOM 688 C C . LYS A 1 87 ? 26.416 -0.060 -8.906 1.00 40.41 87 LYS A C 1
ATOM 690 O O . LYS A 1 87 ? 25.219 0.188 -8.633 1.00 40.41 87 LYS A O 1
#

Secondary structure (DSSP, 8-state):
-HHHHHHHHHHHHHHHHHHTT--TT--HHHHHHHHHHHHHHH-SS---GGGSPPPHHHHHHHHHHHHHHHHHHTT--HHHHHHHT--

Mean predicted aligned error: 6.6 Å

Radius of gyration: 16.68 Å; Cα contacts (8 Å, |Δi|>4): 57; chains: 1; bounding box: 50×23×40 Å

Nearest PDB structures (foldseek):
  7zjd-assembly1_A  TM=3.746E-01  e=8.153E+00  Rattus norvegicus

Solvent-accessible surface area (backbone atoms only — not comparable to full-atom values): 5107 Å² total; per-residue (Å²): 88,66,67,66,56,47,51,57,47,47,55,48,48,56,53,52,28,50,76,71,73,44,54,95,88,55,49,39,52,58,53,23,50,54,51,48,52,55,46,62,77,71,43,99,61,85,85,61,71,87,83,38,60,59,45,57,64,58,50,47,54,50,54,53,49,54,50,52,53,52,39,46,76,71,69,48,47,79,65,54,60,55,62,70,38,73,107

pLDDT: mean 86.06, std 12.46, range [40.41, 96.81]

Sequence (87 aa):
MEDLQWKISEGRRIGLVSLYKGSAGDTLDKLRLERFQQKVATSVSCVRPENLPPTSSAAKFHSLHVYHQVQVWKGVTTLDLRYSDGK